Protein AF-U2ECG2-F1 (afdb_monomer_lite)

Structure (mmCIF, N/CA/C/O backbone):
data_AF-U2ECG2-F1
#
_entry.id   AF-U2ECG2-F1
#
loop_
_atom_site.group_PDB
_atom_site.id
_atom_site.type_symbol
_atom_site.label_atom_id
_atom_site.label_alt_id
_atom_site.label_comp_id
_atom_site.label_asym_id
_atom_site.label_entity_id
_atom_site.label_seq_id
_atom_site.pdbx_PDB_ins_code
_atom_site.Cartn_x
_atom_site.Cartn_y
_atom_site.Cartn_z
_atom_site.occupancy
_atom_site.B_iso_or_equiv
_atom_site.auth_seq_id
_atom_site.auth_comp_id
_atom_site.auth_asym_id
_atom_site.auth_atom_id
_atom_site.pdbx_PDB_model_num
ATOM 1 N N . MET A 1 1 ? -37.652 2.339 7.778 1.00 41.81 1 MET A N 1
ATOM 2 C CA . MET A 1 1 ? -36.432 2.885 8.406 1.00 41.81 1 MET A CA 1
ATOM 3 C C . MET A 1 1 ? -35.512 3.295 7.269 1.00 41.81 1 MET A C 1
ATOM 5 O O . MET A 1 1 ? -35.064 2.420 6.543 1.00 41.81 1 MET A O 1
ATOM 9 N N . MET A 1 2 ? -35.368 4.598 7.012 1.00 35.81 2 MET A N 1
ATOM 10 C CA . MET A 1 2 ? -34.432 5.095 5.992 1.00 35.81 2 MET A CA 1
ATOM 11 C C . MET A 1 2 ? -33.002 4.767 6.451 1.00 35.81 2 MET A C 1
ATOM 13 O O . MET A 1 2 ? -32.732 4.928 7.646 1.00 35.81 2 MET A O 1
ATOM 17 N N . PRO A 1 3 ? -32.089 4.317 5.575 1.00 46.78 3 PRO A N 1
ATOM 18 C CA . PRO A 1 3 ? -30.683 4.270 5.937 1.00 46.78 3 PRO A CA 1
ATOM 19 C C . PRO A 1 3 ? -30.223 5.721 6.121 1.00 46.78 3 PRO A C 1
ATOM 21 O O . PRO A 1 3 ? -30.389 6.543 5.223 1.00 46.78 3 PRO A O 1
ATOM 24 N N . MET A 1 4 ? -29.717 6.066 7.306 1.00 47.00 4 MET A N 1
ATOM 25 C CA . MET A 1 4 ? -29.025 7.342 7.481 1.00 47.00 4 MET A CA 1
ATOM 26 C C . MET A 1 4 ? -27.790 7.297 6.581 1.00 47.00 4 MET A C 1
ATOM 28 O O . MET A 1 4 ? -26.884 6.501 6.827 1.00 47.00 4 MET A O 1
ATOM 32 N N . GLY A 1 5 ? -27.782 8.097 5.516 1.00 48.44 5 GLY A N 1
ATOM 33 C CA . GLY A 1 5 ? -26.585 8.334 4.720 1.00 48.44 5 GLY A CA 1
ATOM 34 C C . GLY A 1 5 ? -25.558 9.022 5.610 1.00 48.44 5 GLY A C 1
ATOM 35 O O . GLY A 1 5 ? -25.657 10.220 5.871 1.00 48.44 5 GLY A O 1
ATOM 36 N N . ASN A 1 6 ? -24.614 8.258 6.157 1.00 57.94 6 ASN A N 1
ATOM 37 C CA . ASN A 1 6 ? -23.485 8.826 6.879 1.00 57.94 6 ASN A CA 1
ATOM 38 C C . ASN A 1 6 ? -22.537 9.433 5.847 1.00 57.94 6 ASN A C 1
ATOM 40 O O . ASN A 1 6 ? -21.697 8.738 5.281 1.00 57.94 6 ASN A O 1
ATOM 44 N N . THR A 1 7 ? -22.674 10.736 5.610 1.00 68.00 7 THR A N 1
ATOM 45 C CA . THR A 1 7 ? -21.672 11.508 4.876 1.00 68.00 7 THR A CA 1
ATOM 46 C C . THR A 1 7 ? -20.303 11.289 5.523 1.00 68.00 7 THR A C 1
ATOM 48 O O . THR A 1 7 ? -20.154 11.538 6.716 1.00 68.00 7 THR A O 1
ATOM 51 N N . LEU A 1 8 ? -19.301 10.848 4.758 1.00 82.56 8 LEU A N 1
ATOM 52 C CA . LEU A 1 8 ? -17.947 10.551 5.260 1.00 82.56 8 LEU A CA 1
ATOM 53 C C . LEU A 1 8 ? -17.177 11.813 5.687 1.00 82.56 8 LEU A C 1
ATOM 55 O O . LEU A 1 8 ? -16.286 12.244 4.967 1.00 82.56 8 LEU A O 1
ATOM 59 N N . LYS A 1 9 ? -17.492 12.467 6.804 1.00 86.62 9 LYS A N 1
ATOM 60 C CA . LYS A 1 9 ? -16.838 13.739 7.158 1.00 86.62 9 LYS A CA 1
ATOM 61 C C . LYS A 1 9 ? -15.354 13.559 7.482 1.00 86.62 9 LYS A C 1
ATOM 63 O O . LYS A 1 9 ? -14.937 12.539 8.014 1.00 86.62 9 LYS A O 1
ATOM 68 N N . LEU A 1 10 ? -14.545 14.577 7.175 1.00 86.75 10 LEU A N 1
ATOM 69 C CA . LEU A 1 10 ? -13.095 14.520 7.397 1.00 86.75 10 LEU A CA 1
ATOM 70 C C . LEU A 1 10 ? -12.754 14.371 8.889 1.00 86.75 10 LEU A C 1
ATOM 72 O O . LEU A 1 10 ? -11.853 13.614 9.228 1.00 86.75 10 LEU A O 1
ATOM 76 N N . GLU A 1 11 ? -13.521 15.036 9.755 1.00 88.25 11 GLU A N 1
ATOM 77 C CA . GLU A 1 11 ? -13.421 14.961 11.221 1.00 88.25 11 GLU A CA 1
ATOM 78 C C . GLU A 1 11 ? -13.659 13.553 11.794 1.00 88.25 11 GLU A C 1
ATOM 80 O O . GLU A 1 11 ? -13.112 13.218 12.844 1.00 88.25 11 GLU A O 1
ATOM 85 N N . ASP A 1 12 ? -14.417 12.713 11.083 1.00 88.94 12 ASP A N 1
ATOM 86 C CA . ASP A 1 12 ? -14.654 11.317 11.465 1.00 88.94 12 ASP A CA 1
ATOM 87 C C . ASP A 1 12 ? -13.505 10.399 11.007 1.00 88.94 12 ASP A C 1
ATOM 89 O O . ASP A 1 12 ? -13.318 9.304 11.540 1.00 88.94 12 ASP A O 1
ATOM 93 N N . LEU A 1 13 ? -12.729 10.835 10.007 1.00 91.56 13 LEU A N 1
ATOM 94 C CA . LEU A 1 13 ? -11.659 10.053 9.388 1.00 91.56 13 LEU A CA 1
ATOM 95 C C . LEU A 1 13 ? -10.283 10.380 9.970 1.00 91.56 13 LEU A C 1
ATOM 97 O O . LEU A 1 13 ? -9.499 9.467 10.223 1.00 91.56 13 LEU A O 1
ATOM 101 N N . LEU A 1 14 ? -9.966 11.662 10.152 1.00 92.62 14 LEU A N 1
ATOM 102 C CA . LEU A 1 14 ? -8.641 12.145 10.537 1.00 92.62 14 LEU A CA 1
ATOM 103 C C . LEU A 1 14 ? -8.630 12.678 11.970 1.00 92.62 14 LEU A C 1
ATOM 105 O O . LEU A 1 14 ? -9.609 13.221 12.479 1.00 92.62 14 LEU A O 1
ATOM 109 N N . LYS A 1 15 ? -7.480 12.545 12.623 1.00 92.06 15 LYS A N 1
ATOM 110 C CA . LYS A 1 15 ? -7.176 13.222 13.880 1.00 92.06 15 LYS A CA 1
ATOM 111 C C . LYS A 1 15 ? -7.133 14.739 13.648 1.00 92.06 15 LYS A C 1
ATOM 113 O O . LYS A 1 15 ? -6.737 15.163 12.562 1.00 92.06 15 LYS A O 1
ATOM 118 N N . PRO A 1 16 ? -7.473 15.562 14.656 1.00 85.75 16 PRO A N 1
ATOM 119 C CA . PRO A 1 16 ? -7.584 17.016 14.492 1.00 85.75 16 PRO A CA 1
ATOM 120 C C . PRO A 1 16 ? -6.311 17.722 14.002 1.00 85.75 16 PRO A C 1
ATOM 122 O O . PRO A 1 16 ? -6.391 18.795 13.415 1.00 85.75 16 PRO A O 1
ATOM 125 N N . ASP A 1 17 ? -5.141 17.142 14.263 1.00 85.06 17 ASP A N 1
ATOM 126 C CA . ASP A 1 17 ? -3.824 17.663 13.892 1.00 85.06 17 ASP A CA 1
ATOM 127 C C . ASP A 1 17 ? -3.358 17.224 12.494 1.00 85.06 17 ASP A C 1
ATOM 129 O O . ASP A 1 17 ? -2.336 17.709 12.007 1.00 85.06 17 ASP A O 1
ATOM 133 N N . CYS A 1 18 ? -4.097 16.332 11.828 1.00 86.81 18 CYS A N 1
ATOM 134 C CA . CYS A 1 18 ? -3.787 15.889 10.476 1.00 86.81 18 CYS A CA 1
ATOM 135 C C . CYS A 1 18 ? -4.719 16.548 9.461 1.00 86.81 18 CYS A C 1
ATOM 137 O O . CYS A 1 18 ? -5.906 16.231 9.375 1.00 86.81 18 CYS A O 1
ATOM 139 N N . VAL A 1 19 ? -4.148 17.439 8.655 1.00 83.94 19 VAL A N 1
ATOM 140 C CA . VAL A 1 19 ? -4.851 18.123 7.571 1.00 83.94 19 VAL A CA 1
ATOM 141 C C . VAL A 1 19 ? -4.233 17.673 6.244 1.00 83.94 19 VAL A C 1
ATOM 143 O O . VAL A 1 19 ? -3.010 17.753 6.107 1.00 83.94 19 VAL A O 1
ATOM 146 N N . PRO A 1 20 ? -5.028 17.155 5.289 1.00 89.19 20 PRO A N 1
ATOM 147 C CA . PRO A 1 20 ? -4.537 16.851 3.951 1.00 89.19 20 PRO A CA 1
ATOM 148 C C . PRO A 1 20 ? -4.208 18.146 3.205 1.00 89.19 20 PRO A C 1
ATOM 150 O O . PRO A 1 20 ? -4.797 19.187 3.499 1.00 89.19 20 PRO A O 1
ATOM 153 N N . ASP A 1 21 ? -3.318 18.075 2.216 1.00 89.44 21 ASP A N 1
ATOM 154 C CA . ASP A 1 21 ? -2.965 19.245 1.403 1.00 89.44 21 ASP A CA 1
ATOM 155 C C . ASP A 1 21 ? -4.217 19.772 0.682 1.00 89.44 21 ASP A C 1
ATOM 157 O O . ASP A 1 21 ? -4.507 20.967 0.692 1.00 89.44 21 ASP A O 1
ATOM 161 N N . GLU A 1 22 ? -5.015 18.850 0.134 1.00 92.06 22 GLU A N 1
ATOM 162 C CA . GLU A 1 22 ? -6.335 19.120 -0.433 1.00 92.06 22 GLU A CA 1
ATOM 163 C C . GLU A 1 22 ? -7.278 17.941 -0.158 1.00 92.06 22 GLU A C 1
ATOM 165 O O . GLU A 1 22 ? -6.857 16.791 0.007 1.00 92.06 22 GLU A O 1
ATOM 170 N N . SER A 1 23 ? -8.587 18.198 -0.136 1.00 91.44 23 SER A N 1
ATOM 171 C CA . SER A 1 23 ? -9.579 17.125 -0.085 1.00 91.44 23 SER A CA 1
ATOM 172 C C . SER A 1 23 ? -10.802 17.446 -0.932 1.00 91.44 23 SER A C 1
ATOM 174 O O . SER A 1 23 ? -11.246 18.590 -1.009 1.00 91.44 23 SER A O 1
ATOM 176 N N . ALA A 1 24 ? -11.357 16.410 -1.552 1.00 91.38 24 ALA A N 1
ATOM 177 C CA . ALA A 1 24 ? -12.619 16.457 -2.277 1.00 91.38 24 ALA A CA 1
ATOM 178 C C . ALA A 1 24 ? -13.479 15.268 -1.848 1.00 91.38 24 ALA A C 1
ATOM 180 O O . ALA A 1 24 ? -12.959 14.213 -1.488 1.00 91.38 24 ALA A O 1
ATOM 181 N N . GLY A 1 25 ? -14.800 15.401 -1.863 1.00 88.25 25 GLY A N 1
ATOM 182 C CA . GLY A 1 25 ? -15.661 14.310 -1.424 1.00 88.25 25 GLY A CA 1
ATOM 183 C C . GLY A 1 25 ? -17.122 14.497 -1.782 1.00 88.25 25 GLY A C 1
ATOM 184 O O . GLY A 1 25 ? -17.564 15.591 -2.125 1.00 88.25 25 GLY A O 1
ATOM 185 N N . GLY A 1 26 ? -17.862 13.401 -1.659 1.00 87.44 26 GLY A N 1
ATOM 186 C CA . GLY A 1 26 ? -19.317 13.364 -1.707 1.00 87.44 26 GLY A CA 1
ATOM 187 C C . GLY A 1 26 ? -19.876 12.650 -0.480 1.00 87.44 26 GLY A C 1
ATOM 188 O O . GLY A 1 26 ? -19.202 12.535 0.547 1.00 87.44 26 GLY A O 1
ATOM 189 N N . GLU A 1 27 ? -21.102 12.144 -0.604 1.00 85.69 27 GLU A N 1
ATOM 190 C CA . GLU A 1 27 ? -21.786 11.406 0.464 1.00 85.69 27 GLU A CA 1
ATOM 191 C C . GLU A 1 27 ? -20.984 10.163 0.892 1.00 85.69 27 GLU A C 1
ATOM 193 O O . GLU A 1 27 ? -20.611 10.033 2.054 1.00 85.69 27 GLU A O 1
ATOM 198 N N . ASN A 1 28 ? -20.605 9.315 -0.070 1.00 87.56 28 ASN A N 1
ATOM 199 C CA . ASN A 1 28 ? -19.996 8.002 0.190 1.00 87.56 28 ASN A CA 1
ATOM 200 C C . ASN A 1 28 ? -18.548 7.870 -0.300 1.00 87.56 28 ASN A C 1
ATOM 202 O O . ASN A 1 28 ? -18.023 6.763 -0.397 1.00 87.56 28 ASN A O 1
ATOM 206 N N . TRP A 1 29 ? -17.898 8.979 -0.652 1.00 92.56 29 TRP A N 1
ATOM 207 C CA . TRP A 1 29 ? -16.519 8.947 -1.130 1.00 92.56 29 TRP A CA 1
ATOM 208 C C . TRP A 1 29 ? -15.724 10.168 -0.683 1.00 92.56 29 TRP A C 1
ATOM 210 O O . TRP A 1 29 ? -16.265 11.245 -0.406 1.00 92.56 29 TRP A O 1
ATOM 220 N N . ARG A 1 30 ? -14.408 9.979 -0.622 1.00 92.44 30 ARG A N 1
ATOM 221 C CA . ARG A 1 30 ? -13.435 11.023 -0.325 1.00 92.44 30 ARG A CA 1
ATOM 222 C C . ARG A 1 30 ? -12.155 10.773 -1.111 1.00 92.44 30 ARG A C 1
ATOM 224 O O . ARG A 1 30 ? -11.729 9.631 -1.241 1.00 92.44 30 ARG A O 1
ATOM 231 N N . ILE A 1 31 ? -11.547 11.847 -1.588 1.00 94.06 31 ILE A N 1
ATOM 232 C CA . ILE A 1 31 ? -10.205 11.892 -2.156 1.00 94.06 31 ILE A CA 1
ATOM 233 C C . ILE A 1 31 ? -9.390 12.817 -1.262 1.00 94.06 31 ILE A C 1
ATOM 235 O O . ILE A 1 31 ? -9.815 13.936 -0.968 1.00 94.06 31 ILE A O 1
ATOM 239 N N . LEU A 1 32 ? -8.237 12.328 -0.818 1.00 93.75 32 LEU A N 1
ATOM 240 C CA . LEU A 1 32 ? -7.287 13.071 -0.004 1.00 93.75 32 LEU A CA 1
ATOM 241 C C . LEU A 1 32 ? -5.996 13.212 -0.802 1.00 93.75 32 L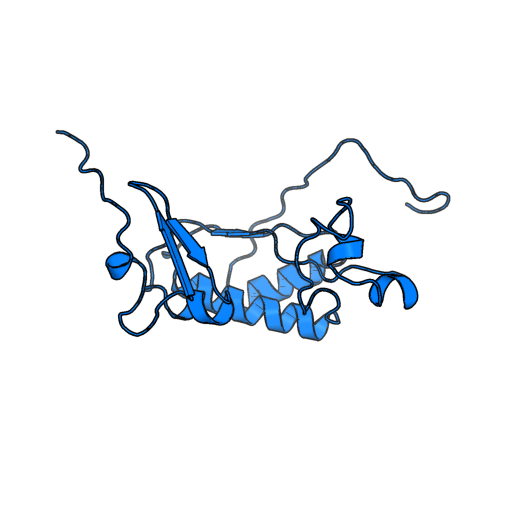EU A C 1
ATOM 243 O O . LEU A 1 32 ? -5.443 12.210 -1.256 1.00 93.75 32 LEU A O 1
ATOM 247 N N . HIS A 1 33 ? -5.536 14.443 -0.973 1.00 93.00 33 HIS A N 1
ATOM 248 C CA . HIS A 1 33 ? -4.255 14.743 -1.588 1.00 93.00 33 HIS A CA 1
ATOM 249 C C . HIS A 1 33 ? -3.208 14.928 -0.488 1.00 93.00 33 HIS A C 1
ATOM 251 O O . HIS A 1 33 ? -3.406 15.700 0.452 1.00 93.00 33 HIS A O 1
ATOM 257 N N . GLY A 1 34 ? -2.111 14.183 -0.593 1.00 90.19 34 GLY A N 1
ATOM 258 C CA . GLY A 1 34 ? -0.947 14.341 0.265 1.00 90.19 34 GLY A CA 1
ATOM 259 C C . GLY A 1 34 ? -0.068 13.098 0.297 1.00 90.19 34 GLY A C 1
ATOM 260 O O . GLY A 1 34 ? -0.365 12.065 -0.308 1.00 90.19 34 GLY A O 1
ATOM 261 N N . ASP A 1 35 ? 1.029 13.203 1.040 1.00 88.81 35 ASP A N 1
ATOM 262 C CA . ASP A 1 35 ? 1.943 12.089 1.271 1.00 88.81 35 ASP A CA 1
ATOM 263 C C . ASP A 1 35 ? 1.271 10.983 2.107 1.00 88.81 35 ASP A C 1
ATOM 265 O O . ASP A 1 35 ? 0.739 11.224 3.194 1.00 88.81 35 ASP A O 1
ATOM 269 N N . THR A 1 36 ? 1.322 9.743 1.612 1.00 87.50 36 THR A N 1
ATOM 270 C CA . THR A 1 36 ? 0.655 8.600 2.257 1.00 87.50 36 THR A CA 1
ATOM 271 C C . THR A 1 36 ? 1.217 8.301 3.650 1.00 87.50 36 THR A C 1
ATOM 273 O O . THR A 1 36 ? 0.443 7.993 4.554 1.00 87.50 36 THR A O 1
ATOM 276 N N . LEU A 1 37 ? 2.531 8.431 3.873 1.00 88.38 37 LEU A N 1
ATOM 277 C CA . LEU A 1 37 ? 3.140 8.184 5.189 1.00 88.38 37 LEU A CA 1
ATOM 278 C C . LEU A 1 37 ? 2.698 9.221 6.230 1.00 88.38 37 LEU A C 1
ATOM 280 O O . LEU A 1 37 ? 2.641 8.901 7.419 1.00 88.38 37 LEU A O 1
ATOM 284 N N . LYS A 1 38 ? 2.372 10.446 5.804 1.00 89.69 38 LYS A N 1
ATOM 285 C CA . LYS A 1 38 ? 1.778 11.474 6.671 1.00 89.69 38 LYS A CA 1
ATOM 286 C C . LYS A 1 38 ? 0.291 11.219 6.908 1.00 89.69 38 LYS A C 1
ATOM 288 O O . LYS A 1 38 ? -0.132 11.136 8.060 1.00 89.69 38 LYS A O 1
ATOM 293 N N . LEU A 1 39 ? -0.485 11.052 5.836 1.00 92.25 39 LEU A N 1
ATOM 294 C CA . LEU A 1 39 ? -1.943 10.916 5.913 1.00 92.25 39 LEU A CA 1
ATOM 295 C C . LEU A 1 39 ? -2.373 9.676 6.695 1.00 92.25 39 LEU A C 1
ATOM 297 O O . LEU A 1 39 ? -3.260 9.758 7.541 1.00 92.25 39 LEU A O 1
ATOM 301 N N . VAL A 1 40 ? -1.715 8.535 6.470 1.00 92.25 40 VAL A N 1
ATOM 302 C CA . VAL A 1 40 ? -2.107 7.277 7.114 1.00 92.25 40 VAL A CA 1
ATOM 303 C C . VAL A 1 40 ? -1.980 7.351 8.637 1.00 92.25 40 VAL A C 1
ATOM 305 O O . VAL A 1 40 ? -2.850 6.858 9.354 1.00 92.25 40 VAL A O 1
ATOM 308 N N . LYS A 1 41 ? -0.937 8.017 9.148 1.00 92.19 41 LYS A N 1
ATOM 309 C CA . LYS A 1 41 ? -0.743 8.243 10.593 1.00 92.19 41 LYS A CA 1
ATOM 310 C C . LYS A 1 41 ? -1.816 9.152 11.193 1.00 92.19 41 LYS A C 1
ATOM 312 O O . LYS A 1 41 ? -2.074 9.084 12.400 1.00 92.19 41 LYS A O 1
ATOM 317 N N . GLY A 1 42 ? -2.418 9.988 10.354 1.00 93.25 42 GLY A N 1
ATOM 318 C CA . GLY A 1 42 ? -3.504 10.887 10.694 1.00 93.25 42 GLY A CA 1
ATOM 319 C C . GLY A 1 42 ? -4.858 10.213 10.826 1.00 93.25 42 GLY A C 1
ATOM 320 O O . GLY A 1 42 ? -5.702 10.753 11.529 1.00 93.25 42 GLY A O 1
ATOM 321 N N . PHE A 1 43 ? -5.085 9.046 10.219 1.00 94.94 43 PHE A N 1
ATOM 322 C CA . PHE A 1 43 ? -6.379 8.380 10.348 1.00 94.94 43 PHE A CA 1
ATOM 323 C C . PHE A 1 43 ? -6.674 7.964 11.791 1.00 94.94 43 PHE A C 1
ATOM 325 O O . PHE A 1 43 ? -5.788 7.557 12.558 1.00 94.94 43 PHE A O 1
ATOM 332 N N . GLN A 1 44 ? -7.950 8.045 12.153 1.00 94.38 44 GLN A N 1
ATOM 333 C CA . GLN A 1 44 ? -8.458 7.468 13.386 1.00 94.38 44 GLN A CA 1
ATOM 334 C C . GLN A 1 44 ? -8.274 5.938 13.355 1.00 94.38 44 GLN A C 1
ATOM 336 O O . GLN A 1 44 ? -8.394 5.308 12.299 1.00 94.38 44 GLN A O 1
ATOM 341 N N . PRO A 1 45 ? -7.953 5.301 14.492 1.00 95.00 45 PRO A N 1
ATOM 342 C CA . PRO A 1 45 ? -7.767 3.857 14.538 1.00 95.00 45 PRO A CA 1
ATOM 343 C C . PRO A 1 45 ? -9.091 3.113 14.315 1.00 95.00 45 PRO A C 1
ATOM 345 O O . PRO A 1 45 ? -10.131 3.509 14.835 1.00 95.00 45 PRO A O 1
ATOM 348 N N . GLY A 1 46 ? -9.046 1.984 13.604 1.00 94.94 46 GLY A N 1
ATOM 349 C CA . GLY A 1 46 ? -10.203 1.092 13.464 1.00 94.94 46 GLY A CA 1
ATOM 350 C C . GLY A 1 46 ? -11.360 1.617 12.604 1.00 94.94 46 GLY A C 1
ATOM 351 O O . GLY A 1 46 ? -12.498 1.199 12.819 1.00 94.94 46 GLY A O 1
ATOM 352 N N . ILE A 1 47 ? -11.104 2.502 11.640 1.00 94.50 47 ILE A N 1
ATOM 353 C CA . ILE A 1 47 ? -12.148 3.067 10.770 1.00 94.50 47 ILE A CA 1
ATOM 354 C C . ILE A 1 47 ? -12.301 2.322 9.442 1.00 94.50 47 ILE A C 1
ATOM 356 O O . ILE A 1 47 ? -13.408 2.254 8.916 1.00 94.50 47 ILE A O 1
ATOM 360 N N . PHE A 1 48 ? -11.229 1.717 8.919 1.00 96.38 48 PHE A N 1
ATOM 361 C CA . PHE A 1 48 ? -11.278 1.041 7.621 1.00 96.38 48 PHE A CA 1
ATOM 362 C C . PHE A 1 48 ? -11.667 -0.429 7.744 1.00 96.38 48 PHE A C 1
ATOM 364 O O . PHE A 1 48 ? -11.076 -1.190 8.515 1.00 96.38 48 PHE A O 1
ATOM 371 N N . ASP A 1 49 ? -12.640 -0.837 6.933 1.00 97.69 49 ASP A N 1
ATOM 372 C CA . ASP A 1 49 ? -13.079 -2.228 6.818 1.00 97.69 49 ASP A CA 1
ATOM 373 C C . ASP A 1 49 ? -12.204 -3.056 5.869 1.00 97.69 49 ASP A C 1
ATOM 375 O O . ASP A 1 49 ? -12.135 -4.271 6.031 1.00 97.69 49 ASP A O 1
ATOM 379 N N . ALA A 1 50 ? -11.532 -2.426 4.900 1.00 97.69 50 ALA A N 1
ATOM 380 C CA . ALA A 1 50 ? -10.637 -3.072 3.941 1.00 97.69 50 ALA A CA 1
ATOM 381 C C . ALA A 1 50 ? -9.657 -2.064 3.321 1.00 97.69 50 ALA A C 1
ATOM 383 O O . ALA A 1 50 ? -9.899 -0.857 3.348 1.00 97.69 50 ALA A O 1
ATOM 384 N N . VAL A 1 51 ? -8.576 -2.570 2.722 1.00 97.62 51 VAL A N 1
ATOM 385 C CA . VAL A 1 51 ? -7.574 -1.766 2.003 1.00 97.62 51 VAL A CA 1
ATOM 386 C C . VAL A 1 51 ? -7.264 -2.404 0.655 1.00 97.62 51 VAL A C 1
ATOM 388 O O . VAL A 1 51 ? -7.059 -3.614 0.567 1.00 97.62 51 VAL A O 1
ATOM 391 N N . ILE A 1 52 ? -7.190 -1.590 -0.395 1.00 97.75 52 ILE A N 1
ATOM 392 C CA . ILE A 1 52 ? -6.746 -1.998 -1.731 1.00 97.75 52 ILE A CA 1
ATOM 393 C C . ILE A 1 52 ? -5.718 -0.975 -2.198 1.00 97.75 52 ILE A C 1
ATOM 395 O O . ILE A 1 52 ? -5.967 0.224 -2.100 1.00 97.75 52 ILE A O 1
ATOM 399 N N . THR A 1 53 ? -4.567 -1.432 -2.684 1.00 95.44 53 THR A N 1
ATOM 400 C CA . THR A 1 53 ? -3.526 -0.528 -3.181 1.00 95.44 53 THR A CA 1
ATOM 401 C C . THR A 1 53 ? -2.662 -1.164 -4.261 1.00 95.44 53 THR A C 1
ATOM 403 O O . THR A 1 53 ? -2.443 -2.378 -4.274 1.00 95.44 53 THR A O 1
ATOM 406 N N . ASP A 1 54 ? -2.157 -0.309 -5.143 1.00 93.00 54 ASP A N 1
ATOM 407 C CA . ASP A 1 54 ? -1.204 -0.621 -6.201 1.00 93.00 54 ASP A CA 1
ATOM 408 C C . ASP A 1 54 ? 0.053 0.244 -6.012 1.00 93.00 54 ASP A C 1
ATOM 410 O O . ASP A 1 54 ? 0.191 1.297 -6.639 1.00 93.00 54 ASP A O 1
ATOM 414 N N . PRO A 1 55 ? 0.930 -0.115 -5.053 1.00 90.12 55 PRO A N 1
ATOM 415 C CA . PRO A 1 55 ? 2.121 0.671 -4.760 1.00 90.12 55 PRO A CA 1
ATOM 416 C C . PRO A 1 55 ? 3.102 0.615 -5.941 1.00 90.12 55 PRO A C 1
ATOM 418 O O . PRO A 1 55 ? 3.118 -0.368 -6.679 1.00 90.12 55 PRO A O 1
ATOM 421 N N . PRO A 1 56 ? 3.999 1.602 -6.106 1.00 87.81 56 PRO A N 1
ATOM 422 C CA . PRO A 1 56 ? 5.069 1.500 -7.089 1.00 87.81 56 PRO A CA 1
ATOM 423 C C . PRO A 1 56 ? 5.930 0.269 -6.789 1.00 87.81 56 PRO A C 1
ATOM 425 O O . PRO A 1 56 ? 6.510 0.150 -5.708 1.00 87.81 56 PRO A O 1
ATOM 428 N N . TYR A 1 57 ? 6.048 -0.650 -7.749 1.00 87.62 57 TYR A N 1
ATOM 429 C CA . TYR A 1 57 ? 6.802 -1.891 -7.531 1.00 87.62 57 TYR A CA 1
ATOM 430 C C . TYR A 1 57 ? 8.310 -1.633 -7.446 1.00 87.62 57 TYR A C 1
ATOM 432 O O . TYR A 1 57 ? 9.054 -2.501 -7.009 1.00 87.62 57 TYR A O 1
ATOM 440 N N . ALA A 1 58 ? 8.808 -0.480 -7.912 1.00 82.50 58 ALA A N 1
ATOM 441 C CA . ALA A 1 58 ? 10.247 -0.200 -8.004 1.00 82.50 58 ALA A CA 1
ATOM 442 C C . ALA A 1 58 ? 11.048 -1.366 -8.633 1.00 82.50 58 ALA A C 1
ATOM 444 O O . ALA A 1 58 ? 12.229 -1.577 -8.364 1.00 82.50 58 ALA A O 1
ATOM 445 N N . SER A 1 59 ? 10.380 -2.171 -9.464 1.00 68.31 59 SER A N 1
ATOM 446 C CA . SER A 1 59 ? 10.929 -3.353 -10.122 1.00 68.31 59 SER A CA 1
ATOM 447 C C . SER A 1 59 ? 11.585 -2.992 -11.462 1.00 68.31 59 SER A C 1
ATOM 449 O O . SER A 1 59 ? 12.098 -3.859 -12.177 1.00 68.31 59 SER A O 1
ATOM 451 N N . GLY A 1 60 ? 11.550 -1.698 -11.805 1.00 64.19 60 GLY A N 1
ATOM 452 C CA . GLY A 1 60 ? 11.891 -1.135 -13.099 1.00 64.19 60 GLY A CA 1
ATOM 453 C C . GLY A 1 60 ? 13.389 -1.105 -13.401 1.00 64.19 60 GLY A C 1
ATOM 454 O O . GLY A 1 60 ? 14.222 -0.784 -12.559 1.00 64.19 60 GLY A O 1
ATOM 455 N N . GLY A 1 61 ? 13.700 -1.415 -14.661 1.00 54.62 61 GLY A N 1
ATOM 456 C CA . GLY A 1 61 ? 15.006 -1.319 -15.303 1.00 54.62 61 GLY A CA 1
ATOM 457 C C . GLY A 1 61 ? 15.959 -2.475 -15.004 1.00 54.62 61 GLY A C 1
ATOM 458 O O . GLY A 1 61 ? 16.574 -2.541 -13.941 1.00 54.62 61 GLY A O 1
ATOM 459 N N . THR A 1 62 ? 16.139 -3.362 -15.989 1.00 53.59 62 THR A N 1
ATOM 460 C CA . THR A 1 62 ? 17.198 -4.393 -15.950 1.00 53.59 62 THR A CA 1
ATOM 461 C C . THR A 1 62 ? 18.576 -3.801 -16.229 1.00 53.59 62 THR A C 1
ATOM 463 O O . THR A 1 62 ? 19.592 -4.360 -15.822 1.00 53.59 62 THR A O 1
ATOM 466 N N . LYS A 1 63 ? 18.606 -2.649 -16.908 1.00 57.34 63 LYS A N 1
ATOM 467 C CA . LYS A 1 63 ? 19.807 -1.874 -17.224 1.00 57.34 63 LYS A CA 1
ATOM 468 C C . LYS A 1 63 ? 19.771 -0.533 -16.498 1.00 57.34 63 LYS A C 1
ATOM 470 O O . LYS A 1 63 ? 18.707 0.061 -16.333 1.00 57.34 63 LYS A O 1
ATOM 475 N N . GLN A 1 64 ? 20.945 -0.015 -16.144 1.00 55.53 64 GLN A N 1
ATOM 476 C CA . GLN A 1 64 ? 21.099 1.288 -15.485 1.00 55.53 64 GLN A CA 1
ATOM 477 C C . GLN A 1 64 ? 20.385 2.424 -16.245 1.00 55.53 64 GLN A C 1
ATOM 479 O O . GLN A 1 64 ? 19.705 3.242 -15.636 1.00 55.53 64 GLN A O 1
ATOM 484 N N . ASN A 1 65 ? 20.424 2.405 -17.581 1.00 55.12 65 ASN A N 1
ATOM 485 C CA . ASN A 1 65 ? 19.743 3.403 -18.416 1.00 55.12 65 ASN A CA 1
ATOM 486 C C . ASN A 1 65 ? 18.210 3.352 -18.317 1.00 55.12 65 ASN A C 1
ATOM 488 O O . ASN A 1 65 ? 17.560 4.379 -18.461 1.00 55.12 65 ASN A O 1
ATOM 492 N N . GLU A 1 66 ? 17.618 2.180 -18.070 1.00 60.91 66 GLU A N 1
ATOM 493 C CA . GLU A 1 66 ? 16.166 2.042 -17.884 1.00 60.91 66 GLU A CA 1
ATOM 494 C C . GLU A 1 66 ? 15.734 2.524 -16.494 1.00 60.91 66 GLU A C 1
ATOM 496 O O . GLU A 1 66 ? 14.646 3.079 -16.349 1.00 60.91 66 GLU A O 1
ATOM 501 N N . ARG A 1 67 ? 16.605 2.353 -15.490 1.00 61.34 67 ARG A N 1
ATOM 502 C CA . ARG A 1 67 ? 16.409 2.890 -14.137 1.00 61.34 67 ARG A CA 1
ATOM 503 C C . ARG A 1 67 ? 16.466 4.414 -14.123 1.00 61.34 67 ARG A C 1
ATOM 505 O O . ARG A 1 67 ? 15.646 5.036 -13.464 1.00 61.34 67 ARG A O 1
ATOM 512 N N . ASN A 1 68 ? 17.359 5.009 -14.910 1.00 64.50 68 ASN A N 1
ATOM 513 C CA . ASN A 1 68 ? 17.564 6.460 -14.958 1.00 64.50 68 ASN A CA 1
ATOM 514 C C . ASN A 1 68 ? 16.499 7.234 -15.759 1.00 64.50 68 ASN A C 1
ATOM 516 O O . ASN A 1 68 ? 16.570 8.459 -15.822 1.00 64.50 68 ASN A O 1
ATOM 520 N N . ARG A 1 69 ? 15.531 6.555 -16.393 1.00 65.75 69 ARG A N 1
ATOM 521 C CA . ARG A 1 69 ? 14.405 7.244 -17.044 1.00 65.75 69 ARG A CA 1
ATOM 522 C C . ARG A 1 69 ? 13.531 7.911 -15.994 1.00 65.75 69 ARG A C 1
ATOM 524 O O . ARG A 1 69 ? 13.290 7.330 -14.935 1.00 65.75 69 ARG A O 1
ATOM 531 N N . THR A 1 70 ? 13.026 9.094 -16.314 1.00 71.38 70 THR A N 1
ATOM 532 C CA . THR A 1 70 ? 12.112 9.793 -15.414 1.00 71.38 70 THR A CA 1
ATOM 533 C C . THR A 1 70 ? 10.770 9.057 -15.340 1.00 71.38 70 THR A C 1
ATOM 535 O O . THR A 1 70 ? 10.390 8.334 -16.269 1.00 71.38 70 THR A O 1
ATOM 538 N N . THR A 1 71 ? 10.057 9.176 -14.224 1.00 70.88 71 THR A N 1
ATOM 539 C CA . THR A 1 71 ? 8.765 8.500 -14.017 1.00 70.88 71 THR A CA 1
ATOM 540 C C . THR A 1 71 ? 7.718 8.894 -15.053 1.00 70.88 71 THR A C 1
ATOM 542 O O . THR A 1 71 ? 6.997 8.036 -15.557 1.00 70.88 71 THR A O 1
ATOM 545 N N . ASN A 1 72 ? 7.709 10.154 -15.476 1.00 72.06 72 ASN A N 1
ATOM 546 C CA . ASN A 1 72 ? 6.899 10.654 -16.571 1.00 72.06 72 ASN A CA 1
ATOM 547 C C . ASN A 1 72 ? 7.168 9.850 -17.855 1.00 72.06 72 ASN A C 1
ATOM 549 O O . ASN A 1 72 ? 6.245 9.298 -18.449 1.00 72.06 72 ASN A O 1
ATOM 553 N N . GLN A 1 73 ? 8.438 9.648 -18.215 1.00 68.81 73 GLN A N 1
ATOM 554 C CA . GLN A 1 73 ? 8.811 8.855 -19.391 1.00 68.81 73 GLN A CA 1
ATOM 555 C C . GLN A 1 73 ? 8.504 7.357 -19.260 1.00 68.81 73 GLN A C 1
ATOM 557 O O . GLN A 1 73 ? 8.486 6.657 -20.278 1.00 68.81 73 GLN A O 1
ATOM 562 N N . LYS A 1 74 ? 8.370 6.834 -18.036 1.00 70.94 74 LYS A N 1
ATOM 563 C CA . LYS A 1 74 ? 8.053 5.422 -17.772 1.00 70.94 74 LYS A CA 1
ATOM 564 C C . LYS A 1 74 ? 6.547 5.157 -17.796 1.00 70.94 74 LYS A C 1
ATOM 566 O O . LYS A 1 74 ? 6.138 4.116 -18.309 1.00 70.94 74 LYS A O 1
ATOM 571 N N . TYR A 1 75 ? 5.751 6.081 -17.262 1.00 69.56 75 TYR A N 1
ATOM 572 C CA . TYR A 1 75 ? 4.327 5.876 -16.977 1.00 69.56 75 TYR A CA 1
ATOM 573 C C . TYR A 1 75 ? 3.380 6.712 -17.844 1.00 69.56 75 TYR A C 1
ATOM 575 O O . TYR A 1 75 ? 2.177 6.464 -17.830 1.00 69.56 75 TYR A O 1
ATOM 583 N N . SER A 1 76 ? 3.895 7.656 -18.636 1.00 71.56 76 SER A N 1
ATOM 584 C CA . SER A 1 76 ? 3.100 8.475 -19.549 1.00 71.56 76 SER A CA 1
ATOM 585 C C . SER A 1 76 ? 3.507 8.263 -21.006 1.00 71.56 76 SER A C 1
ATOM 587 O O . SER A 1 76 ? 4.682 8.305 -21.366 1.00 71.56 76 SER A O 1
ATOM 589 N N . SER A 1 77 ? 2.509 8.071 -21.868 1.00 72.25 77 SER A N 1
ATOM 590 C CA . SER A 1 77 ? 2.643 8.205 -23.325 1.00 72.25 77 SER A CA 1
ATOM 591 C C . SER A 1 77 ? 2.168 9.574 -23.825 1.00 72.25 77 SER A C 1
ATOM 593 O O . SER A 1 77 ? 2.030 9.774 -25.032 1.00 72.25 77 SER A O 1
ATOM 595 N N . MET A 1 78 ? 1.843 10.497 -22.912 1.00 73.44 78 MET A N 1
ATOM 596 C CA . MET A 1 78 ? 1.398 11.842 -23.263 1.00 73.44 78 MET A CA 1
ATOM 597 C C . MET A 1 78 ? 2.567 12.662 -23.815 1.00 73.44 78 MET A C 1
ATOM 599 O O . MET A 1 78 ? 3.728 12.440 -23.473 1.00 73.44 78 MET A O 1
ATOM 603 N N . LYS A 1 79 ? 2.253 13.640 -24.672 1.00 69.69 79 LYS A N 1
ATOM 604 C CA . LYS A 1 79 ? 3.233 14.650 -25.090 1.00 69.69 79 LYS A CA 1
ATOM 605 C C . LYS A 1 79 ? 3.755 15.387 -23.856 1.00 69.69 79 LYS A C 1
ATOM 607 O O . LYS A 1 79 ? 2.991 15.600 -22.919 1.00 69.69 79 LYS A O 1
ATOM 612 N N . ALA A 1 80 ? 5.024 15.798 -23.881 1.00 67.19 80 ALA A N 1
ATOM 613 C CA . ALA A 1 80 ? 5.708 16.414 -22.738 1.00 67.19 80 ALA A CA 1
ATOM 614 C C . ALA A 1 80 ? 4.928 17.588 -22.111 1.00 67.19 80 ALA A C 1
ATOM 616 O O . ALA A 1 80 ? 4.936 17.747 -20.899 1.00 67.19 80 ALA A O 1
ATOM 617 N N . GLU A 1 81 ? 4.198 18.346 -22.932 1.00 72.06 81 GLU A N 1
ATOM 618 C CA . GLU A 1 81 ? 3.325 19.460 -22.531 1.00 72.06 81 GLU A CA 1
ATOM 619 C C . GLU A 1 81 ? 2.141 19.072 -21.623 1.00 72.06 81 GLU A C 1
ATOM 621 O O . GLU A 1 81 ? 1.663 19.912 -20.870 1.00 72.06 81 GLU A O 1
ATOM 626 N N . ASN A 1 82 ? 1.692 17.812 -21.658 1.00 74.31 82 ASN A N 1
ATOM 627 C CA . ASN A 1 82 ? 0.557 17.300 -20.873 1.00 74.31 82 ASN A CA 1
ATOM 628 C C . ASN A 1 82 ? 0.963 16.197 -19.890 1.00 74.31 82 ASN A C 1
ATOM 630 O O . ASN A 1 82 ? 0.110 15.562 -19.272 1.00 74.31 82 ASN A O 1
ATOM 634 N N . ALA A 1 83 ? 2.251 15.883 -19.815 1.00 72.31 83 ALA A N 1
ATOM 635 C CA . ALA A 1 83 ? 2.700 14.730 -19.071 1.00 72.31 83 ALA A CA 1
ATOM 636 C C . ALA A 1 83 ? 2.800 15.055 -17.571 1.00 72.31 83 ALA A C 1
ATOM 638 O O . ALA A 1 83 ? 3.214 16.144 -17.181 1.00 72.31 83 ALA A O 1
ATOM 639 N N . LEU A 1 84 ? 2.384 14.100 -16.737 1.00 76.38 84 LEU A N 1
ATOM 640 C CA . LEU A 1 84 ? 2.310 14.275 -15.286 1.00 76.38 84 LEU A CA 1
ATOM 641 C C . LEU A 1 84 ? 3.697 14.565 -14.678 1.00 76.38 84 LEU A C 1
ATOM 643 O O . LEU A 1 84 ? 4.697 14.080 -15.213 1.00 76.38 84 LEU A O 1
ATOM 647 N N . PRO A 1 85 ? 3.781 15.322 -13.568 1.00 76.38 85 PRO A N 1
ATOM 648 C CA . PRO A 1 85 ? 5.048 15.591 -12.896 1.00 76.38 85 PRO A CA 1
ATOM 649 C C . PRO A 1 85 ? 5.807 14.311 -12.548 1.00 76.38 85 PRO A C 1
ATOM 651 O O . PRO A 1 85 ? 5.210 13.260 -12.302 1.00 76.38 85 PRO A O 1
ATOM 654 N N . ASP A 1 86 ? 7.132 14.416 -12.507 1.00 74.19 86 ASP A N 1
ATOM 655 C CA . ASP A 1 86 ? 7.953 13.328 -12.002 1.00 74.19 86 ASP A CA 1
ATOM 656 C C . ASP A 1 86 ? 7.757 13.128 -10.494 1.00 74.19 86 ASP A C 1
ATOM 658 O O . ASP A 1 86 ? 7.505 14.081 -9.754 1.00 74.19 86 ASP A O 1
ATOM 662 N N . PHE A 1 87 ? 7.894 11.882 -10.043 1.00 70.62 87 PHE A N 1
ATOM 663 C CA . PHE A 1 87 ? 7.836 11.506 -8.638 1.00 70.62 87 PHE A CA 1
ATOM 664 C C . PHE A 1 87 ? 9.023 10.623 -8.244 1.00 70.62 87 PHE A C 1
ATOM 666 O O . PHE A 1 87 ? 9.557 9.841 -9.033 1.00 70.62 87 PHE A O 1
ATOM 673 N N . ASP A 1 88 ? 9.433 10.746 -6.985 1.00 69.56 88 ASP A N 1
ATOM 674 C CA . ASP A 1 88 ? 10.551 9.991 -6.430 1.00 69.56 88 ASP A CA 1
ATOM 675 C C . ASP A 1 88 ? 10.141 8.585 -5.967 1.00 69.56 88 ASP A C 1
ATOM 677 O O . ASP A 1 88 ? 8.971 8.253 -5.796 1.00 69.56 88 ASP A O 1
ATOM 681 N N . GLY A 1 89 ? 11.133 7.732 -5.702 1.00 69.19 89 GLY A N 1
ATOM 682 C CA . GLY A 1 89 ? 10.913 6.422 -5.075 1.00 69.19 89 GLY A CA 1
ATOM 683 C C . GLY A 1 89 ? 10.604 5.270 -6.037 1.00 69.19 89 GLY A C 1
ATOM 684 O O . GLY A 1 89 ? 10.556 4.125 -5.594 1.00 69.19 89 GLY A O 1
ATOM 685 N N . ASP A 1 90 ? 10.520 5.530 -7.341 1.00 72.00 90 ASP A N 1
ATOM 686 C CA . ASP A 1 90 ? 10.286 4.522 -8.389 1.00 72.00 90 ASP A CA 1
ATOM 687 C C . ASP A 1 90 ? 11.506 3.622 -8.710 1.00 72.00 90 ASP A C 1
ATOM 689 O O . ASP A 1 90 ? 11.454 2.742 -9.567 1.00 72.00 90 ASP A O 1
ATOM 693 N N . ASN A 1 91 ? 12.634 3.823 -8.022 1.00 77.06 91 ASN A N 1
ATOM 694 C CA . ASN A 1 91 ? 13.863 3.037 -8.194 1.00 77.06 91 ASN A CA 1
ATOM 695 C C . ASN A 1 91 ? 14.518 2.654 -6.853 1.00 77.06 91 ASN A C 1
ATOM 697 O O . ASN A 1 91 ? 15.743 2.548 -6.769 1.00 77.06 91 ASN A O 1
ATOM 701 N N . LYS A 1 92 ? 13.732 2.487 -5.781 1.00 83.06 92 LYS A N 1
ATOM 702 C CA . LYS A 1 92 ? 14.275 1.979 -4.511 1.00 83.06 92 LYS A CA 1
ATOM 703 C C . LYS A 1 92 ? 14.903 0.602 -4.734 1.00 83.06 92 LYS A C 1
ATOM 705 O O . LYS A 1 92 ? 14.337 -0.239 -5.429 1.00 83.06 92 LYS A O 1
ATOM 710 N N . ASP A 1 93 ? 16.068 0.362 -4.135 1.00 86.31 93 ASP A N 1
ATOM 711 C CA . ASP A 1 93 ? 16.584 -1.000 -4.048 1.00 86.31 93 ASP A CA 1
ATOM 712 C C . ASP A 1 93 ? 15.629 -1.865 -3.214 1.00 86.31 93 ASP A C 1
ATOM 714 O O . ASP A 1 93 ? 14.823 -1.352 -2.437 1.00 86.31 93 ASP A O 1
ATOM 718 N N . GLN A 1 94 ? 15.730 -3.185 -3.362 1.00 88.12 94 GLN A N 1
ATOM 719 C CA . GLN A 1 94 ? 14.798 -4.114 -2.729 1.00 88.12 94 GLN A CA 1
ATOM 720 C C . GLN A 1 94 ? 14.719 -3.936 -1.206 1.00 88.12 94 GLN A C 1
ATOM 722 O O . GLN A 1 94 ? 13.626 -3.982 -0.660 1.00 88.12 94 GLN A O 1
ATOM 727 N N . ARG A 1 95 ? 15.834 -3.680 -0.505 1.00 90.25 95 ARG A N 1
ATOM 728 C CA . ARG A 1 95 ? 15.822 -3.550 0.963 1.00 90.25 95 ARG A CA 1
ATOM 729 C C . ARG A 1 95 ? 15.134 -2.262 1.391 1.00 90.25 95 ARG A C 1
ATOM 731 O O . ARG A 1 95 ? 14.267 -2.295 2.263 1.00 90.25 95 ARG A O 1
ATOM 738 N N . SER A 1 96 ? 15.487 -1.150 0.747 1.00 91.00 96 SER A N 1
ATOM 739 C CA . SER A 1 96 ? 14.841 0.143 0.990 1.00 91.00 96 SER A CA 1
ATOM 740 C C . SER A 1 96 ? 13.352 0.106 0.647 1.00 91.00 96 SER A C 1
ATOM 742 O O . SER A 1 96 ? 12.541 0.699 1.354 1.00 91.00 96 SER A O 1
ATOM 744 N N . TRP A 1 97 ? 12.980 -0.608 -0.419 1.00 92.44 97 TRP A N 1
ATOM 745 C CA . TRP A 1 97 ? 11.589 -0.795 -0.820 1.00 92.44 97 TRP A CA 1
ATOM 746 C C . TRP A 1 97 ? 10.806 -1.622 0.204 1.00 92.44 97 TRP A C 1
ATOM 748 O O . TRP A 1 97 ? 9.745 -1.183 0.640 1.00 92.44 97 TRP A O 1
ATOM 758 N N . THR A 1 98 ? 11.343 -2.762 0.655 1.00 95.50 98 THR A N 1
ATOM 759 C CA . THR A 1 98 ? 10.692 -3.602 1.673 1.00 95.50 98 THR A CA 1
ATOM 760 C C . THR A 1 98 ? 10.501 -2.844 2.985 1.00 95.50 98 THR A C 1
ATOM 762 O O . THR A 1 98 ? 9.427 -2.917 3.578 1.00 95.50 98 THR A O 1
ATOM 765 N N . HIS A 1 99 ? 11.512 -2.084 3.424 1.00 95.00 99 HIS A N 1
ATOM 766 C CA . HIS A 1 99 ? 11.414 -1.260 4.631 1.00 95.00 99 HIS A CA 1
ATOM 767 C C . HIS A 1 99 ? 10.322 -0.195 4.495 1.00 95.00 99 HIS A C 1
ATOM 769 O O . HIS A 1 99 ? 9.429 -0.107 5.334 1.00 95.00 99 HIS A O 1
ATOM 775 N N . TRP A 1 100 ? 10.348 0.561 3.395 1.00 93.44 100 TRP A N 1
ATOM 776 C CA . TRP A 1 100 ? 9.350 1.588 3.105 1.00 93.44 100 TRP A CA 1
ATOM 777 C C . TRP A 1 100 ? 7.925 1.018 3.046 1.00 93.44 100 TRP A C 1
ATOM 779 O O . TRP A 1 100 ? 7.002 1.603 3.610 1.00 93.44 100 TRP A O 1
ATOM 789 N N . MET A 1 101 ? 7.746 -0.148 2.419 1.00 96.06 101 MET A N 1
ATOM 790 C CA . MET A 1 101 ? 6.467 -0.856 2.389 1.00 96.06 101 MET A CA 1
ATOM 791 C C . MET A 1 101 ? 5.995 -1.252 3.788 1.00 96.06 101 MET A C 1
ATOM 793 O O . MET A 1 101 ? 4.836 -1.024 4.131 1.00 96.06 101 MET A O 1
ATOM 797 N N . ALA A 1 102 ? 6.883 -1.822 4.606 1.00 97.06 102 ALA A N 1
ATOM 798 C CA . ALA A 1 102 ? 6.551 -2.243 5.964 1.00 97.06 102 ALA A CA 1
ATOM 799 C C . ALA A 1 102 ? 6.109 -1.061 6.845 1.00 97.06 102 ALA A C 1
ATOM 801 O O . ALA A 1 102 ? 5.161 -1.210 7.617 1.00 97.06 102 ALA A O 1
ATOM 802 N N . GLU A 1 103 ? 6.739 0.112 6.700 1.00 95.31 103 GLU A N 1
ATOM 803 C CA . GLU A 1 103 ? 6.379 1.323 7.449 1.00 95.31 103 GLU A CA 1
ATOM 804 C C . GLU A 1 103 ? 4.918 1.731 7.229 1.00 95.31 103 GLU A C 1
ATOM 806 O O . GLU A 1 103 ? 4.142 1.796 8.185 1.00 95.31 103 GLU A O 1
ATOM 811 N N . TRP A 1 104 ? 4.512 1.977 5.978 1.00 95.56 104 TRP A N 1
ATOM 812 C CA . TRP A 1 104 ? 3.147 2.445 5.731 1.00 95.56 104 TRP A CA 1
ATOM 813 C C . TRP A 1 104 ? 2.120 1.328 5.949 1.00 95.56 104 TRP A C 1
ATOM 815 O O . TRP A 1 104 ? 1.028 1.599 6.449 1.00 95.56 104 TRP A O 1
ATOM 825 N N . LEU A 1 105 ? 2.459 0.065 5.654 1.00 97.75 105 LEU A N 1
ATOM 826 C CA . LEU A 1 105 ? 1.578 -1.077 5.924 1.00 97.75 105 LEU A CA 1
ATOM 827 C C . LEU A 1 105 ? 1.269 -1.216 7.415 1.00 97.75 105 LEU A C 1
ATOM 829 O O . LEU A 1 105 ? 0.148 -1.588 7.777 1.00 97.75 105 LEU A O 1
ATOM 833 N N . TYR A 1 106 ? 2.247 -0.931 8.275 1.00 97.19 106 TYR A N 1
ATOM 834 C CA . TYR A 1 106 ? 2.078 -0.974 9.722 1.00 97.19 106 TYR A CA 1
ATOM 835 C C . TYR A 1 106 ? 1.110 0.107 10.209 1.00 97.19 106 TYR A C 1
ATOM 837 O O . TYR A 1 106 ? 0.215 -0.183 11.007 1.00 97.19 106 TYR A O 1
ATOM 845 N N . ASP A 1 107 ? 1.228 1.332 9.696 1.00 96.38 107 ASP A N 1
ATOM 846 C CA . ASP A 1 107 ? 0.318 2.415 10.073 1.00 96.38 107 ASP A CA 1
ATOM 847 C C . ASP A 1 107 ? -1.093 2.201 9.502 1.00 96.38 107 ASP A C 1
ATOM 849 O O . ASP A 1 107 ? -2.078 2.361 10.228 1.00 96.38 107 ASP A O 1
ATOM 853 N N . VAL A 1 108 ? -1.214 1.714 8.261 1.00 97.06 108 VAL A N 1
ATOM 854 C CA . VAL A 1 108 ? -2.514 1.355 7.666 1.00 97.06 108 VAL A CA 1
ATOM 855 C C . VAL A 1 108 ? -3.209 0.277 8.496 1.00 97.06 108 VAL A C 1
ATOM 857 O O . VAL A 1 108 ? -4.415 0.357 8.731 1.00 97.06 108 VAL A O 1
ATOM 860 N N . ARG A 1 109 ? -2.462 -0.707 9.013 1.00 97.19 109 ARG A N 1
ATOM 861 C CA . ARG A 1 109 ? -3.021 -1.754 9.879 1.00 97.19 109 ARG A CA 1
ATOM 862 C C . ARG A 1 109 ? -3.690 -1.193 11.124 1.00 97.19 109 ARG A C 1
ATOM 864 O O . ARG A 1 109 ? -4.729 -1.708 11.525 1.00 97.19 109 ARG A O 1
ATOM 871 N N . LYS A 1 110 ? -3.115 -0.153 11.731 1.00 95.94 110 LYS A N 1
ATOM 872 C CA . LYS A 1 110 ? -3.691 0.505 12.915 1.00 95.94 110 LYS A CA 1
ATOM 873 C C . LYS A 1 110 ? -4.976 1.259 12.582 1.00 95.94 110 LYS A C 1
ATOM 875 O O . LYS A 1 110 ? -5.888 1.298 13.405 1.00 95.94 110 LYS A O 1
ATOM 880 N N . ALA A 1 111 ? -5.054 1.836 11.386 1.00 96.12 111 ALA A N 1
ATOM 881 C CA . ALA A 1 111 ? -6.257 2.505 10.899 1.00 96.12 111 ALA A CA 1
ATOM 882 C C . ALA A 1 111 ? -7.386 1.515 10.539 1.00 96.12 111 ALA A C 1
ATOM 884 O O . ALA A 1 111 ? -8.551 1.899 10.460 1.00 96.12 111 ALA A O 1
ATOM 885 N N . CYS A 1 112 ? -7.070 0.230 10.355 1.00 97.81 112 CYS A N 1
ATOM 886 C CA . CYS A 1 112 ? -8.041 -0.803 10.007 1.00 97.81 112 CYS A CA 1
ATOM 887 C C . CYS A 1 112 ? -8.701 -1.457 11.227 1.00 97.81 112 CYS A C 1
ATOM 889 O O . CYS A 1 112 ? -8.092 -1.638 12.284 1.00 97.81 112 CYS A O 1
ATOM 891 N N . LYS A 1 113 ? -9.953 -1.891 11.059 1.00 97.75 113 LYS A N 1
ATOM 892 C CA . LYS A 1 113 ? -10.650 -2.737 12.037 1.00 97.75 113 LYS A CA 1
ATOM 893 C C . LYS A 1 113 ? -9.966 -4.096 12.157 1.00 97.75 113 LYS A C 1
ATOM 895 O O . LYS A 1 113 ? -9.389 -4.628 11.205 1.00 97.75 113 LYS A O 1
ATOM 900 N N . ARG A 1 114 ? -10.085 -4.722 13.332 1.00 95.69 114 ARG A N 1
ATOM 901 C CA . ARG A 1 114 ? -9.601 -6.093 13.536 1.00 95.69 114 ARG A CA 1
ATOM 902 C C . ARG A 1 114 ? -10.295 -7.033 12.545 1.00 95.69 114 ARG A C 1
ATOM 904 O O . ARG A 1 114 ? -11.510 -7.174 12.569 1.00 95.69 114 ARG A O 1
ATOM 911 N N . GLY A 1 115 ? -9.500 -7.719 11.727 1.00 95.31 115 GLY A N 1
ATOM 912 C CA . GLY A 1 115 ? -9.995 -8.676 10.735 1.00 95.31 115 GLY A CA 1
ATOM 913 C C . GLY A 1 115 ? -10.174 -8.113 9.324 1.00 95.31 115 GLY A C 1
ATOM 914 O O . GLY A 1 115 ? -10.436 -8.912 8.425 1.00 95.31 115 GLY A O 1
ATOM 915 N N . ALA A 1 116 ? -9.976 -6.805 9.117 1.00 97.94 116 ALA A N 1
ATOM 916 C CA . ALA A 1 116 ? -9.990 -6.184 7.794 1.00 97.94 116 ALA A CA 1
ATOM 917 C C . ALA A 1 116 ? -9.023 -6.899 6.826 1.00 97.94 116 ALA A C 1
ATOM 919 O O . ALA A 1 116 ? -7.897 -7.224 7.222 1.00 97.94 116 ALA A O 1
ATOM 920 N N . PRO A 1 117 ? -9.427 -7.178 5.574 1.00 97.88 117 PRO A N 1
ATOM 921 C CA . PRO A 1 117 ? -8.522 -7.670 4.550 1.00 97.88 117 PRO A CA 1
ATOM 922 C C . PRO A 1 117 ? -7.732 -6.523 3.905 1.00 97.88 117 PRO A C 1
ATOM 924 O O . PRO A 1 117 ? -8.193 -5.384 3.826 1.00 97.88 117 PRO A O 1
ATOM 927 N N . ILE A 1 118 ? -6.560 -6.864 3.375 1.00 98.19 118 ILE A N 1
ATOM 928 C CA . ILE A 1 118 ? -5.759 -5.990 2.520 1.00 98.19 118 ILE A CA 1
ATOM 929 C C . ILE A 1 118 ? -5.457 -6.698 1.198 1.00 98.19 118 ILE A C 1
ATOM 931 O O . ILE A 1 118 ? -5.135 -7.887 1.185 1.00 98.19 118 ILE A O 1
ATOM 935 N N . CYS A 1 119 ? -5.574 -5.966 0.093 1.00 98.00 119 CYS A N 1
ATOM 936 C CA . CYS A 1 119 ? -5.197 -6.395 -1.247 1.00 98.00 119 CYS A CA 1
ATOM 937 C C . CYS A 1 119 ? -4.037 -5.526 -1.741 1.00 98.00 119 CYS A C 1
ATOM 939 O O . CYS A 1 119 ? -4.171 -4.304 -1.834 1.00 98.00 119 CYS A O 1
ATOM 941 N N . LEU A 1 120 ? -2.906 -6.166 -2.040 1.00 97.50 120 LEU A N 1
ATOM 942 C CA . LEU A 1 120 ? -1.700 -5.518 -2.543 1.00 97.50 120 LEU A CA 1
ATOM 943 C C . LEU A 1 120 ? -1.424 -6.016 -3.957 1.00 97.50 120 LEU A C 1
ATOM 945 O O . LEU A 1 120 ? -1.183 -7.209 -4.154 1.00 97.50 120 LEU A O 1
ATOM 949 N N . PHE A 1 121 ? -1.445 -5.111 -4.927 1.00 96.19 121 PHE A N 1
ATOM 950 C CA . PHE A 1 121 ? -0.980 -5.419 -6.273 1.00 96.19 121 PHE A CA 1
ATOM 951 C C . PHE A 1 121 ? 0.551 -5.407 -6.310 1.00 96.19 121 PHE A C 1
ATOM 953 O O . PHE A 1 121 ? 1.202 -4.629 -5.610 1.00 96.19 121 PHE A O 1
ATOM 960 N N . ILE A 1 122 ? 1.128 -6.328 -7.083 1.00 94.12 122 ILE A N 1
ATOM 961 C CA . ILE A 1 122 ? 2.576 -6.504 -7.191 1.00 94.12 122 ILE A CA 1
ATOM 962 C C . ILE A 1 122 ? 2.940 -7.264 -8.471 1.00 94.12 122 ILE A C 1
ATOM 964 O O . ILE A 1 122 ? 2.116 -8.001 -9.021 1.00 94.12 122 ILE A O 1
ATOM 968 N N . ASP A 1 123 ? 4.185 -7.124 -8.935 1.00 89.50 123 ASP A N 1
ATOM 969 C CA . ASP A 1 123 ? 4.768 -8.025 -9.931 1.00 89.50 123 ASP A CA 1
ATOM 970 C C . ASP A 1 123 ? 5.573 -9.164 -9.286 1.00 89.50 123 ASP A C 1
ATOM 972 O O . ASP A 1 123 ? 5.867 -9.182 -8.091 1.00 89.50 123 ASP A O 1
ATOM 976 N N . TRP A 1 124 ? 5.971 -10.134 -10.106 1.00 87.19 124 TRP A N 1
ATOM 977 C CA . TRP A 1 124 ? 6.721 -11.304 -9.653 1.00 87.19 124 TRP A CA 1
ATOM 978 C C . TRP A 1 124 ? 8.104 -10.982 -9.059 1.00 87.19 124 TRP A C 1
ATOM 980 O O . TRP A 1 124 ? 8.645 -11.809 -8.330 1.00 87.19 124 TRP A O 1
ATOM 990 N N . ARG A 1 125 ? 8.698 -9.815 -9.356 1.00 85.81 125 ARG A N 1
ATOM 991 C CA . ARG A 1 125 ? 10.056 -9.465 -8.901 1.00 85.81 125 ARG A CA 1
ATOM 992 C C . ARG A 1 125 ? 10.062 -9.023 -7.448 1.00 85.81 125 ARG A C 1
ATOM 994 O O . ARG A 1 125 ? 10.984 -9.368 -6.717 1.00 85.81 125 ARG A O 1
ATOM 1001 N N . GLN A 1 126 ? 9.041 -8.271 -7.046 1.00 91.38 126 GLN A N 1
ATOM 1002 C CA . GLN A 1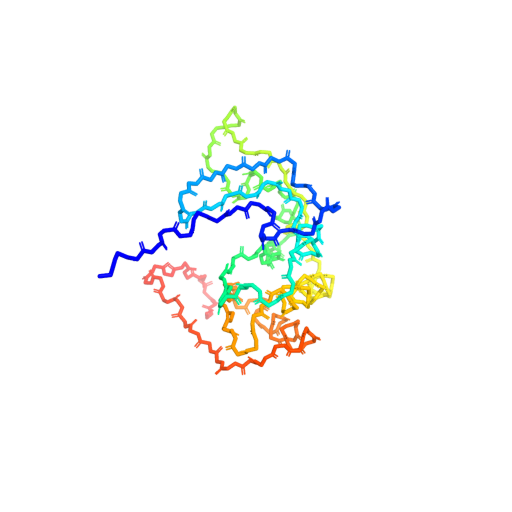 126 ? 8.877 -7.838 -5.658 1.00 91.38 126 GLN A CA 1
ATOM 1003 C C . GLN A 1 126 ? 7.972 -8.747 -4.838 1.00 91.38 126 GLN A C 1
ATOM 1005 O O . GLN A 1 126 ? 7.863 -8.554 -3.631 1.00 91.38 126 GLN A O 1
ATOM 1010 N N . TYR A 1 127 ? 7.322 -9.733 -5.457 1.00 94.38 127 TYR A N 1
ATOM 1011 C CA . TYR A 1 127 ? 6.411 -10.627 -4.753 1.00 94.38 127 TYR A CA 1
ATOM 1012 C C . TYR A 1 127 ? 7.018 -11.272 -3.486 1.00 94.38 127 TYR A C 1
ATOM 1014 O O . TYR A 1 127 ? 6.363 -11.225 -2.448 1.00 94.38 127 TYR A O 1
ATOM 1022 N N . PRO A 1 128 ? 8.269 -11.782 -3.474 1.00 94.38 128 PRO A N 1
ATOM 1023 C CA . PRO A 1 128 ? 8.865 -12.258 -2.222 1.00 94.38 128 PRO A CA 1
ATOM 1024 C C . PRO A 1 128 ? 8.954 -11.141 -1.168 1.00 94.38 128 PRO A C 1
ATOM 1026 O O . PRO A 1 128 ? 8.473 -11.281 -0.047 1.00 94.38 128 PRO A O 1
ATOM 1029 N N . SER A 1 129 ? 9.464 -9.978 -1.569 1.00 95.56 129 SER A N 1
ATOM 1030 C CA . SER A 1 129 ? 9.670 -8.824 -0.693 1.00 95.56 129 SER A CA 1
ATOM 1031 C C . SER A 1 129 ? 8.377 -8.242 -0.119 1.00 95.56 129 SER A C 1
ATOM 1033 O O . SER A 1 129 ? 8.359 -7.837 1.041 1.00 95.56 129 SER A O 1
ATOM 1035 N N . ILE A 1 130 ? 7.274 -8.220 -0.877 1.00 96.50 130 ILE A N 1
ATOM 1036 C CA . ILE A 1 130 ? 6.000 -7.713 -0.350 1.00 96.50 130 ILE A CA 1
ATOM 1037 C C . ILE A 1 130 ? 5.424 -8.643 0.717 1.00 96.50 130 ILE A C 1
ATOM 1039 O O . ILE A 1 130 ? 4.803 -8.161 1.661 1.00 96.50 130 ILE A O 1
ATOM 1043 N N . THR A 1 131 ? 5.652 -9.959 0.605 1.00 96.69 131 THR A N 1
ATOM 1044 C CA . THR A 1 131 ? 5.197 -10.914 1.626 1.00 96.69 131 THR A CA 1
ATOM 1045 C C . THR A 1 131 ? 5.962 -10.748 2.940 1.00 96.69 131 THR A C 1
ATOM 1047 O O . THR A 1 131 ? 5.339 -10.823 4.001 1.00 96.69 131 THR A O 1
ATOM 1050 N N . ASP A 1 132 ? 7.258 -10.422 2.879 1.00 97.31 132 ASP A N 1
ATOM 1051 C CA . ASP A 1 132 ? 8.065 -10.071 4.054 1.00 97.31 132 ASP A CA 1
ATOM 1052 C C . ASP A 1 132 ? 7.584 -8.758 4.685 1.00 97.31 132 ASP A C 1
ATOM 1054 O O . ASP A 1 132 ? 7.284 -8.719 5.878 1.00 97.31 132 ASP A O 1
ATOM 1058 N N . ALA A 1 133 ? 7.427 -7.695 3.885 1.00 97.88 133 ALA A N 1
ATOM 1059 C CA . ALA A 1 133 ? 6.950 -6.395 4.368 1.00 97.88 133 ALA A CA 1
ATOM 1060 C C . ALA A 1 133 ? 5.561 -6.486 5.025 1.00 97.88 133 ALA A C 1
ATOM 1062 O O . ALA A 1 133 ? 5.328 -5.907 6.088 1.00 97.88 133 ALA A O 1
ATOM 1063 N N . LEU A 1 134 ? 4.646 -7.249 4.414 1.00 98.19 134 LEU A N 1
ATOM 1064 C CA . LEU A 1 134 ? 3.302 -7.509 4.930 1.00 98.19 134 LEU A CA 1
ATOM 1065 C C . LEU A 1 134 ? 3.354 -8.171 6.314 1.00 98.19 134 LEU A C 1
ATOM 1067 O O . LEU A 1 134 ? 2.679 -7.718 7.243 1.00 98.19 134 LEU A O 1
ATOM 1071 N N . GLN A 1 135 ? 4.177 -9.211 6.464 1.00 97.31 135 GLN A N 1
ATOM 1072 C CA . GLN A 1 135 ? 4.341 -9.915 7.735 1.00 97.31 135 GLN A CA 1
ATOM 1073 C C . GLN A 1 135 ? 5.090 -9.081 8.780 1.00 97.31 135 GLN A C 1
ATOM 1075 O O . GLN A 1 135 ? 4.718 -9.122 9.951 1.00 97.31 135 GLN A O 1
ATOM 1080 N N . TRP A 1 136 ? 6.074 -8.264 8.390 1.00 98.00 136 TRP A N 1
ATOM 1081 C CA . TRP A 1 136 ? 6.746 -7.322 9.296 1.00 98.00 136 TRP A CA 1
ATOM 1082 C C . TRP A 1 136 ? 5.800 -6.252 9.842 1.00 98.00 136 TRP A C 1
ATOM 1084 O O . TRP A 1 136 ? 5.827 -5.960 11.035 1.00 98.00 136 TRP A O 1
ATOM 1094 N N . ALA A 1 137 ? 4.884 -5.742 9.017 1.00 97.81 137 ALA A N 1
ATOM 1095 C CA . ALA A 1 137 ? 3.783 -4.889 9.470 1.00 97.81 137 ALA A CA 1
ATOM 1096 C C . ALA A 1 137 ? 2.743 -5.646 10.339 1.00 97.81 137 ALA A C 1
ATOM 1098 O O . ALA A 1 137 ? 1.830 -5.055 10.931 1.00 97.81 137 ALA A O 1
ATOM 1099 N N . GLY A 1 138 ? 2.890 -6.969 10.448 1.00 97.25 138 GLY A N 1
ATOM 1100 C CA . GLY A 1 138 ? 2.099 -7.893 11.255 1.00 97.25 138 GLY A CA 1
ATOM 1101 C C . GLY A 1 138 ? 0.713 -8.198 10.688 1.00 97.25 138 GLY A C 1
ATOM 1102 O O . GLY A 1 138 ? -0.181 -8.641 11.414 1.00 97.25 138 GLY A O 1
ATOM 1103 N N . TRP A 1 139 ? 0.521 -7.971 9.393 1.00 98.19 139 TRP A N 1
ATOM 1104 C CA . TRP A 1 139 ? -0.602 -8.555 8.676 1.00 98.19 139 TRP A CA 1
ATOM 1105 C C . TRP A 1 139 ? -0.403 -10.063 8.513 1.00 98.19 139 TRP A C 1
ATOM 1107 O O . TRP A 1 139 ? 0.715 -10.571 8.496 1.00 98.19 139 TRP A O 1
ATOM 1117 N N . ILE A 1 140 ? -1.511 -10.784 8.358 1.00 96.56 140 ILE A N 1
ATOM 1118 C CA . ILE A 1 140 ? -1.481 -12.217 8.064 1.00 96.56 140 ILE A CA 1
ATOM 1119 C C . ILE A 1 140 ? -1.557 -12.385 6.553 1.00 96.56 140 ILE A C 1
ATOM 1121 O O . ILE A 1 140 ? -2.553 -12.000 5.935 1.00 96.56 140 ILE A O 1
ATOM 1125 N N . TRP A 1 141 ? -0.535 -13.000 5.966 1.00 96.31 141 TRP A N 1
ATOM 1126 C CA . TRP A 1 141 ? -0.572 -13.383 4.564 1.00 96.31 141 TRP A CA 1
ATOM 1127 C C . TRP A 1 141 ? -1.510 -14.584 4.377 1.00 96.31 141 TRP A C 1
ATOM 112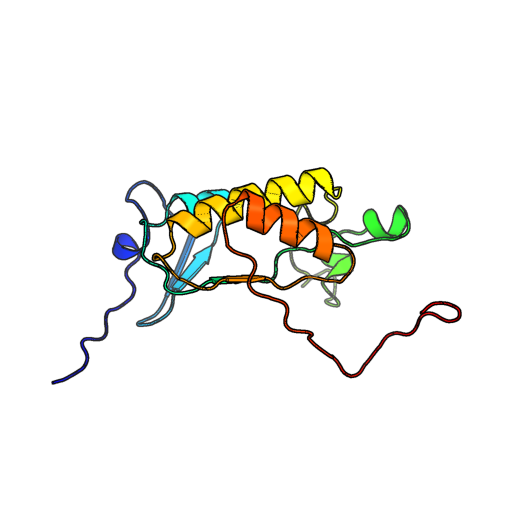9 O O . TRP A 1 141 ? -1.252 -15.671 4.887 1.00 96.31 141 TRP A O 1
ATOM 1139 N N . ARG A 1 142 ? -2.639 -14.372 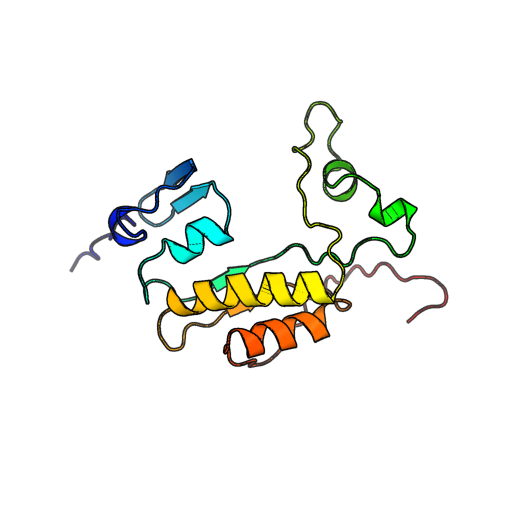3.688 1.00 94.94 142 ARG A N 1
ATOM 1140 C CA . ARG A 1 142 ? -3.679 -15.405 3.507 1.00 94.94 142 ARG A CA 1
ATOM 1141 C C . ARG A 1 142 ? -3.620 -16.141 2.172 1.00 94.94 142 ARG A C 1
ATOM 1143 O O . ARG A 1 142 ? -4.277 -17.164 2.027 1.00 94.94 142 ARG A O 1
ATOM 1150 N N . GLY A 1 143 ? -2.895 -15.616 1.192 1.00 95.50 143 GLY A N 1
ATOM 1151 C CA . GLY A 1 143 ? -2.831 -16.208 -0.137 1.00 95.50 143 GLY A CA 1
ATOM 1152 C C . GLY A 1 143 ? -2.511 -15.193 -1.221 1.00 95.50 143 GLY A C 1
ATOM 1153 O O . GLY A 1 143 ? -2.104 -14.060 -0.956 1.00 95.50 143 GLY A O 1
ATOM 1154 N N . THR A 1 144 ? -2.661 -15.617 -2.469 1.00 96.38 144 THR A N 1
ATOM 1155 C CA . THR A 1 144 ? -2.332 -14.807 -3.643 1.00 96.38 144 THR A CA 1
ATOM 1156 C C . THR A 1 144 ? -3.333 -15.074 -4.747 1.00 96.38 144 THR A C 1
ATOM 1158 O O . THR A 1 144 ? -3.635 -16.224 -5.051 1.00 96.38 144 THR A O 1
ATOM 1161 N N . ALA A 1 145 ? -3.840 -13.993 -5.333 1.00 94.69 145 ALA A N 1
ATOM 1162 C CA . ALA A 1 145 ? -4.655 -14.032 -6.533 1.00 94.69 145 ALA A CA 1
ATOM 1163 C C . ALA A 1 145 ? -3.768 -13.694 -7.736 1.00 94.69 145 ALA A C 1
ATOM 1165 O O . ALA A 1 145 ? -3.043 -12.700 -7.715 1.00 94.69 145 ALA A O 1
ATOM 1166 N N . VAL A 1 146 ? -3.813 -14.528 -8.774 1.00 92.88 146 VAL A N 1
ATOM 1167 C CA . VAL A 1 146 ? -3.054 -14.306 -10.009 1.00 92.88 146 VAL A CA 1
ATOM 1168 C C . VAL A 1 146 ? -3.915 -13.507 -10.978 1.00 92.88 146 VAL A C 1
ATOM 1170 O O . VAL A 1 146 ? -5.005 -13.941 -11.344 1.00 92.88 146 VAL A O 1
ATOM 1173 N N . TRP A 1 147 ? -3.415 -12.352 -11.416 1.00 90.81 147 TRP A N 1
ATOM 1174 C CA . TRP A 1 147 ? -4.030 -11.602 -12.506 1.00 90.81 147 TRP A CA 1
ATOM 1175 C C . TRP A 1 147 ? -3.440 -12.047 -13.849 1.00 90.81 147 TRP A C 1
ATOM 1177 O O . TRP A 1 147 ? -2.406 -11.537 -14.288 1.00 90.81 147 TRP A O 1
ATOM 1187 N N . ASP A 1 148 ? -4.102 -13.003 -14.503 1.00 87.56 148 ASP A N 1
ATOM 1188 C CA . ASP A 1 148 ? -3.789 -13.373 -15.884 1.00 87.56 148 ASP A CA 1
ATOM 1189 C C . ASP A 1 148 ? -4.342 -12.313 -16.846 1.00 87.56 148 ASP A C 1
ATOM 1191 O O . ASP A 1 148 ? -5.553 -12.119 -16.965 1.00 87.56 148 ASP A O 1
ATOM 1195 N N . LYS A 1 149 ? -3.440 -11.589 -17.514 1.00 84.75 149 LYS A N 1
ATOM 1196 C CA . LYS A 1 149 ? -3.799 -10.523 -18.4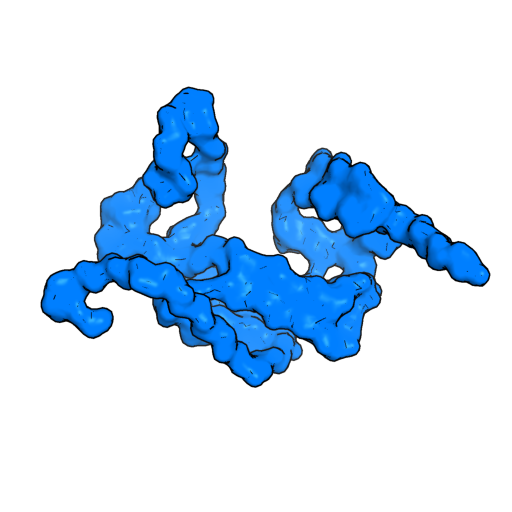59 1.00 84.75 149 LYS A CA 1
ATOM 1197 C C . LYS A 1 149 ? -4.125 -11.055 -19.861 1.00 84.75 149 LYS A C 1
ATOM 1199 O O . LYS A 1 149 ? -4.564 -10.277 -20.704 1.00 84.75 149 LYS A O 1
ATOM 1204 N N . GLY A 1 150 ? -3.859 -12.332 -20.154 1.00 83.56 150 GLY A N 1
ATOM 1205 C CA . GLY A 1 150 ? -4.055 -12.956 -21.471 1.00 83.56 150 GLY A CA 1
ATOM 1206 C C . GLY A 1 150 ? -3.124 -12.453 -22.590 1.00 83.56 150 GLY A C 1
ATOM 1207 O O . GLY A 1 150 ? -2.971 -13.118 -23.610 1.00 83.56 150 GLY A O 1
ATOM 1208 N N . ASN A 1 151 ? -2.458 -11.307 -22.412 1.00 77.81 151 ASN A N 1
ATOM 1209 C CA . ASN A 1 151 ? -1.537 -10.687 -23.365 1.00 77.81 151 ASN A CA 1
ATOM 1210 C C . ASN A 1 151 ? -0.098 -10.644 -22.818 1.00 77.81 1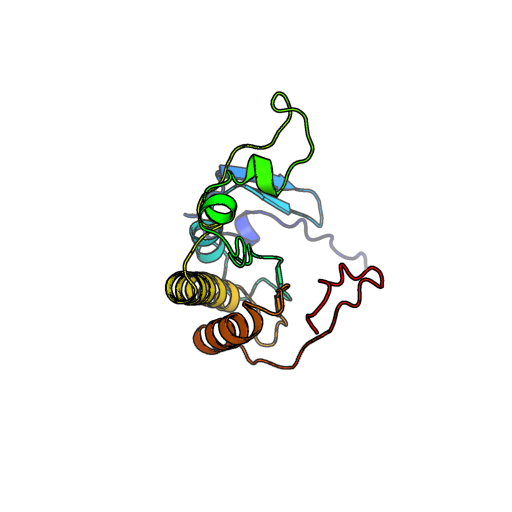51 ASN A C 1
ATOM 1212 O O . ASN A 1 151 ? 0.440 -9.598 -22.444 1.00 77.81 151 ASN A O 1
ATOM 1216 N N . SER A 1 152 ? 0.556 -11.803 -22.764 1.00 68.31 152 SER A N 1
ATOM 1217 C CA . SER A 1 152 ? 1.960 -11.869 -22.348 1.00 68.31 152 SER A CA 1
ATOM 1218 C C . SER A 1 152 ? 2.877 -11.124 -23.334 1.00 68.31 152 SER A C 1
ATOM 1220 O O . SER A 1 152 ? 2.620 -11.049 -24.536 1.00 68.31 152 SER A O 1
ATOM 1222 N N . ARG A 1 153 ? 3.974 -10.550 -22.820 1.00 68.75 153 ARG A N 1
ATOM 1223 C CA . ARG A 1 153 ? 5.083 -10.015 -23.631 1.00 68.75 153 ARG A CA 1
ATOM 1224 C C . ARG A 1 153 ? 6.257 -10.996 -23.551 1.00 68.75 153 ARG A C 1
ATOM 1226 O O . ARG A 1 153 ? 7.182 -10.743 -22.774 1.00 68.75 153 ARG A O 1
ATOM 1233 N N . PRO A 1 154 ? 6.209 -12.134 -24.268 1.00 68.25 154 PRO A N 1
ATOM 1234 C CA . PRO A 1 154 ? 7.230 -13.167 -24.156 1.00 68.25 154 PRO A CA 1
ATOM 1235 C C . PRO A 1 154 ? 8.598 -12.606 -24.545 1.00 68.25 154 PRO A C 1
ATOM 1237 O O . PRO A 1 154 ? 8.754 -11.946 -25.575 1.00 68.25 154 PRO A O 1
ATOM 1240 N N . GLN A 1 155 ? 9.606 -12.871 -23.716 1.00 67.19 155 GLN A N 1
ATOM 1241 C CA . GLN A 1 155 ? 10.992 -12.589 -24.070 1.00 67.19 155 GLN A CA 1
ATOM 1242 C C . GLN A 1 155 ? 11.563 -13.821 -24.765 1.00 67.19 155 GLN A C 1
ATOM 1244 O O . GLN A 1 155 ? 11.648 -14.893 -24.171 1.00 67.19 155 GLN A O 1
ATOM 1249 N N . LYS A 1 156 ? 11.960 -13.678 -26.035 1.00 68.19 156 LYS A N 1
ATOM 1250 C CA . LYS A 1 156 ? 12.562 -14.778 -26.799 1.00 68.19 156 LYS A CA 1
ATOM 1251 C C . LYS A 1 156 ? 13.748 -15.369 -26.024 1.00 68.19 156 LYS A C 1
ATOM 1253 O O . LYS A 1 156 ? 14.683 -14.646 -25.688 1.00 68.19 156 LYS A O 1
ATOM 1258 N N . GLY A 1 157 ? 13.705 -16.679 -25.771 1.00 77.25 157 GLY A N 1
ATOM 1259 C CA . GLY A 1 157 ? 14.757 -17.406 -25.050 1.00 77.25 157 GLY A CA 1
ATOM 1260 C C . GLY A 1 157 ? 14.681 -17.318 -23.522 1.00 77.25 157 GLY A C 1
ATOM 1261 O O . GLY A 1 157 ? 15.663 -17.637 -22.857 1.00 77.25 157 GLY A O 1
ATOM 1262 N N . ARG A 1 158 ? 13.554 -16.873 -22.959 1.00 65.31 158 ARG A N 1
ATOM 1263 C CA . ARG A 1 158 ? 13.279 -16.899 -21.516 1.00 65.31 158 ARG A CA 1
ATOM 1264 C C . ARG A 1 158 ? 11.917 -17.545 -21.254 1.00 65.31 158 ARG A C 1
ATOM 1266 O O . ARG A 1 158 ? 11.092 -17.603 -22.165 1.00 65.31 158 ARG A O 1
ATOM 1273 N N . PHE A 1 159 ? 11.744 -18.052 -20.036 1.00 59.12 159 PHE A N 1
ATOM 1274 C CA . PHE A 1 159 ? 10.479 -18.581 -19.526 1.00 59.12 159 PHE A CA 1
ATOM 1275 C C . PHE A 1 159 ? 9.589 -17.442 -19.027 1.00 59.12 159 PHE A C 1
ATOM 1277 O O . PHE A 1 159 ? 10.154 -16.470 -18.466 1.00 59.12 159 PHE A O 1
#

Sequence (159 aa):
MMPMGNTLKLEDLLKPDCVPDESAGGENWRILHGDTLKLVKGFQPGIFDAVITDPPYASGGTKQNERNRTTNQKYSSMKAENALPDFDGDNKDQRSWTHWMAEWLYDVRKACKRGAPICLFIDWRQYPSITDALQWAGWIWRGTAVWDKGNSRPQKGRF

pLDDT: mean 84.34, std 14.13, range [35.81, 98.19]

Secondary structure (DSSP, 8-state):
---------HHHHB-TT---SEEEE-SS-EEEES-HHHHHHHBPTT-BS-EEE--------SSHHHHTS-HHHHH--S-GGGPPPP-S-TT--HHHHHHHHHHHHHHHHHHBPTT--EEE---TTTHHHHHHHHHHTT-----------S---PPTT--

Radius of gyration: 18.62 Å; chains: 1; bounding box: 58×38×41 Å

Foldseek 3Di:
DDPPQQQPDPVQFFDPPQDAPDKDGDSPDIDGHDDLLRGLLGTDFAPDQAAEDEDQQLLWDPDPVRLPDFPQRVPDPDDPVPTDDTDPDSNDDLVRVLVVLLSSLLSNNRNHHVPRYYHYDYDPRCVVSNVVSCVSSPHDDDDDDDDDPVDDPDDPPDD